Protein AF-A0A6V7KEW7-F1 (afdb_monomer)

Solvent-accessible surface area (backbone atoms only — not comparable to full-atom values): 5329 Å² total; per-residue (Å²): 106,68,68,58,53,52,52,57,56,64,44,57,50,48,50,59,61,54,38,50,72,78,59,67,64,99,61,86,77,81,86,58,68,89,68,96,73,89,77,92,60,63,62,80,86,39,41,69,60,54,50,51,51,49,65,68,54,60,54,52,63,54,51,50,52,55,50,51,54,51,51,51,51,52,53,53,51,52,52,53,53,50,64,74,74,106

Structure (mmCIF, N/CA/C/O backbone):
data_AF-A0A6V7KEW7-F1
#
_entry.id   AF-A0A6V7KEW7-F1
#
loop_
_atom_site.group_PDB
_atom_site.id
_atom_site.type_symbol
_atom_site.label_atom_id
_atom_site.label_alt_id
_atom_site.label_comp_id
_atom_site.label_asym_id
_atom_site.label_entity_id
_atom_site.label_seq_id
_atom_site.pdbx_PDB_ins_code
_atom_site.Cartn_x
_atom_site.Cartn_y
_atom_site.Cartn_z
_atom_site.occupancy
_atom_site.B_iso_or_equiv
_atom_site.auth_seq_id
_atom_site.auth_comp_id
_atom_site.auth_asym_id
_atom_site.auth_atom_id
_atom_site.pdbx_PDB_model_num
ATOM 1 N N . TYR A 1 1 ? 0.977 -8.770 -8.715 1.00 90.50 1 TYR A N 1
ATOM 2 C CA . TYR A 1 1 ? 1.527 -9.019 -7.366 1.00 90.50 1 TYR A CA 1
ATOM 3 C C . TYR A 1 1 ? 1.186 -7.882 -6.407 1.00 90.50 1 TYR A C 1
ATOM 5 O O . TYR A 1 1 ? 0.401 -8.131 -5.505 1.00 90.50 1 TYR A O 1
ATOM 13 N N . ILE A 1 2 ? 1.653 -6.649 -6.653 1.00 95.06 2 ILE A N 1
ATOM 14 C CA . ILE A 1 2 ? 1.463 -5.492 -5.750 1.00 95.06 2 ILE A CA 1
ATOM 15 C C . ILE A 1 2 ? -0.011 -5.269 -5.362 1.00 95.06 2 ILE A C 1
ATOM 17 O O . ILE A 1 2 ? -0.340 -5.245 -4.182 1.00 95.06 2 ILE A O 1
ATOM 21 N N . TYR A 1 3 ? -0.933 -5.207 -6.330 1.00 95.12 3 TYR A N 1
ATOM 22 C CA . TYR A 1 3 ? -2.358 -5.031 -6.009 1.00 95.12 3 TYR A CA 1
ATOM 23 C C . TYR A 1 3 ? -2.956 -6.195 -5.208 1.00 95.12 3 TYR A C 1
ATOM 25 O O . TYR A 1 3 ? -3.766 -5.971 -4.314 1.00 95.12 3 TYR A O 1
ATOM 33 N N . ALA A 1 4 ? -2.536 -7.433 -5.481 1.00 95.62 4 ALA A N 1
ATOM 34 C CA . ALA A 1 4 ? -3.021 -8.597 -4.742 1.00 95.62 4 ALA A CA 1
ATOM 35 C C . ALA A 1 4 ? -2.560 -8.553 -3.278 1.00 95.62 4 ALA A C 1
ATOM 37 O O . ALA A 1 4 ? -3.357 -8.796 -2.375 1.00 95.62 4 ALA A O 1
ATOM 38 N N . THR A 1 5 ? -1.301 -8.178 -3.026 1.00 95.12 5 THR A N 1
ATOM 39 C CA . THR A 1 5 ? -0.791 -8.008 -1.659 1.00 95.12 5 THR A CA 1
ATOM 40 C C . THR A 1 5 ? -1.475 -6.854 -0.937 1.00 95.12 5 THR A C 1
ATOM 42 O O . THR A 1 5 ? -1.820 -7.000 0.232 1.00 95.12 5 THR A O 1
ATOM 45 N N . THR A 1 6 ? -1.758 -5.745 -1.628 1.00 95.50 6 THR A N 1
ATOM 46 C CA . THR A 1 6 ? -2.519 -4.622 -1.063 1.00 95.50 6 THR A CA 1
ATOM 47 C C . THR A 1 6 ? -3.936 -5.036 -0.659 1.00 95.50 6 THR A C 1
ATOM 49 O O . THR A 1 6 ? -4.366 -4.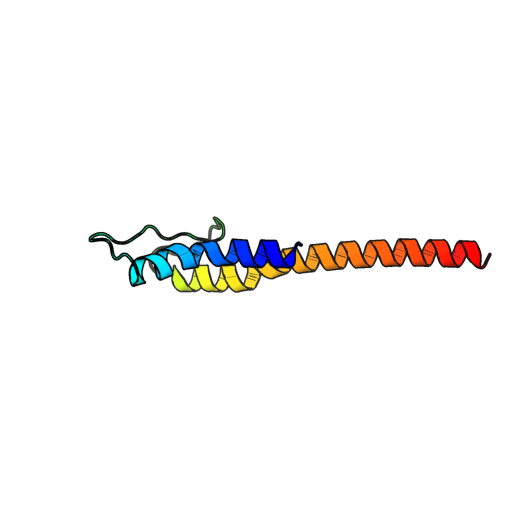709 0.444 1.00 95.50 6 THR A O 1
ATOM 52 N N . VAL A 1 7 ? -4.640 -5.811 -1.491 1.00 94.75 7 VAL A N 1
ATOM 53 C CA . VAL A 1 7 ? -5.984 -6.325 -1.166 1.00 94.75 7 VAL A CA 1
ATOM 54 C C . VAL A 1 7 ? -5.943 -7.286 0.024 1.00 94.75 7 VAL A C 1
ATOM 56 O O . VAL A 1 7 ? -6.762 -7.167 0.932 1.00 94.75 7 VAL A O 1
ATOM 59 N N . MET A 1 8 ? -4.975 -8.207 0.066 1.00 94.38 8 MET A N 1
ATOM 60 C CA . MET A 1 8 ? -4.817 -9.117 1.207 1.00 94.38 8 MET A CA 1
ATOM 61 C C . MET A 1 8 ? -4.545 -8.354 2.509 1.00 94.38 8 MET A C 1
ATOM 63 O O . MET A 1 8 ? -5.147 -8.655 3.537 1.00 94.38 8 MET A O 1
ATOM 67 N N . TYR A 1 9 ? -3.694 -7.329 2.459 1.00 93.69 9 TYR A N 1
ATOM 68 C CA . TYR A 1 9 ? -3.402 -6.462 3.598 1.00 93.69 9 TYR A CA 1
ATOM 69 C C . TYR A 1 9 ? -4.640 -5.683 4.073 1.00 93.69 9 TYR A C 1
ATOM 71 O O . TYR A 1 9 ? -4.916 -5.624 5.273 1.00 93.69 9 TYR A O 1
ATOM 79 N N . MET A 1 10 ? -5.453 -5.177 3.143 1.00 94.19 10 MET A N 1
ATOM 80 C CA . MET A 1 10 ? -6.748 -4.562 3.450 1.00 94.19 10 MET A CA 1
ATOM 81 C C . MET A 1 10 ? -7.752 -5.533 4.075 1.00 94.19 10 MET A C 1
ATOM 83 O O . MET A 1 10 ? -8.631 -5.103 4.808 1.00 94.19 10 MET A O 1
ATOM 87 N N . GLY A 1 11 ? -7.620 -6.841 3.872 1.00 92.38 11 GLY A N 1
ATOM 88 C CA . GLY A 1 11 ? -8.478 -7.825 4.535 1.00 92.38 11 GLY A CA 1
ATOM 89 C C . GLY A 1 11 ? -8.282 -7.905 6.056 1.00 92.38 11 GLY A C 1
ATOM 90 O O . GLY A 1 11 ? -9.177 -8.376 6.759 1.00 92.38 11 GLY A O 1
ATOM 91 N N . THR A 1 12 ? -7.150 -7.433 6.590 1.00 92.06 12 THR A N 1
ATOM 92 C CA . THR A 1 12 ? -6.779 -7.632 8.004 1.00 92.06 12 THR A CA 1
ATOM 93 C C . THR A 1 12 ? -7.803 -7.090 9.018 1.00 92.06 12 THR A C 1
ATOM 95 O O . THR A 1 12 ? -8.151 -7.838 9.935 1.00 92.06 12 THR A O 1
ATOM 98 N N . PRO A 1 13 ? -8.403 -5.889 8.863 1.00 90.38 13 PRO A N 1
ATOM 99 C CA . PRO A 1 13 ? -9.407 -5.380 9.800 1.00 90.38 13 PRO A CA 1
ATOM 100 C C . PRO A 1 13 ? -10.782 -6.044 9.648 1.00 90.38 13 PRO A C 1
ATOM 102 O O . PRO A 1 13 ? -11.634 -5.900 10.527 1.00 90.38 13 PRO A O 1
ATOM 105 N N . MET A 1 14 ? -11.033 -6.756 8.541 1.00 87.56 14 MET A N 1
ATOM 106 C CA . MET A 1 14 ? -12.271 -7.519 8.347 1.00 87.56 14 MET A CA 1
ATOM 107 C C . MET A 1 14 ? -12.256 -8.859 9.080 1.00 87.56 14 MET A C 1
ATOM 109 O O . MET A 1 14 ? -13.319 -9.327 9.479 1.00 87.56 14 MET A O 1
ATOM 113 N N . VAL A 1 15 ? -11.079 -9.447 9.316 1.00 89.31 15 VAL A N 1
ATOM 114 C CA . VAL A 1 15 ? -10.928 -10.724 10.035 1.00 89.31 15 VAL A CA 1
ATOM 115 C C . VAL A 1 15 ? -11.688 -10.752 11.370 1.00 89.31 15 VAL A C 1
ATOM 117 O O . VAL A 1 15 ? -12.494 -11.666 11.542 1.00 89.31 15 VAL A O 1
ATOM 120 N N . PRO A 1 16 ? -11.526 -9.786 12.301 1.00 88.12 16 PRO A N 1
ATOM 121 C CA . PRO A 1 16 ? -12.267 -9.812 13.561 1.00 88.12 16 PRO A CA 1
ATOM 122 C C . PRO A 1 16 ? -13.780 -9.680 13.351 1.00 88.12 16 PRO A C 1
ATOM 124 O O . PRO A 1 16 ? -14.525 -10.397 14.002 1.00 88.12 16 PRO A O 1
ATOM 127 N N . LYS A 1 17 ? -14.239 -8.861 12.391 1.00 84.06 17 LYS A N 1
ATOM 128 C CA . LYS A 1 17 ? -15.676 -8.690 12.093 1.00 84.06 17 LYS A CA 1
ATOM 129 C C . LYS A 1 17 ? -16.318 -9.971 11.558 1.00 84.06 17 LYS A C 1
ATOM 131 O O . LYS A 1 17 ? -17.426 -10.323 11.946 1.00 84.06 17 LYS A O 1
ATOM 136 N N . ILE A 1 18 ? -15.615 -10.667 10.667 1.00 87.69 18 ILE A N 1
ATOM 137 C CA . ILE A 1 18 ? -16.036 -11.967 10.136 1.00 87.69 18 ILE A CA 1
ATOM 138 C C . ILE A 1 18 ? -16.081 -12.988 11.274 1.00 87.69 18 ILE A C 1
ATOM 140 O O . ILE A 1 18 ? -17.045 -13.737 11.416 1.00 87.69 18 ILE A O 1
ATOM 144 N N . LEU A 1 19 ? -15.049 -12.999 12.112 1.00 87.69 19 LEU A N 1
ATOM 145 C CA . LEU A 1 19 ? -14.935 -13.958 13.196 1.00 87.69 19 LEU A CA 1
ATOM 146 C C . LEU A 1 19 ? -15.950 -13.702 14.316 1.00 87.69 19 LEU A C 1
ATOM 148 O O . LEU A 1 19 ? -16.401 -14.663 14.919 1.00 87.69 19 LEU A O 1
ATOM 152 N N . ASP A 1 20 ? -16.374 -12.461 14.546 1.00 87.69 20 ASP A N 1
ATOM 153 C CA . ASP A 1 20 ? -17.465 -12.140 15.475 1.00 87.69 20 ASP A CA 1
ATOM 154 C C . ASP A 1 20 ? -18.823 -12.667 14.981 1.00 87.69 20 ASP A C 1
ATOM 156 O O . ASP A 1 20 ? -19.686 -12.995 15.792 1.00 87.69 20 ASP A O 1
ATOM 160 N N . HIS A 1 21 ? -19.006 -12.807 13.664 1.00 85.94 21 HIS A N 1
ATOM 161 C CA . HIS A 1 21 ? -20.215 -13.395 13.088 1.00 85.94 21 HIS A CA 1
ATOM 162 C C . HIS A 1 21 ? -20.242 -14.926 13.209 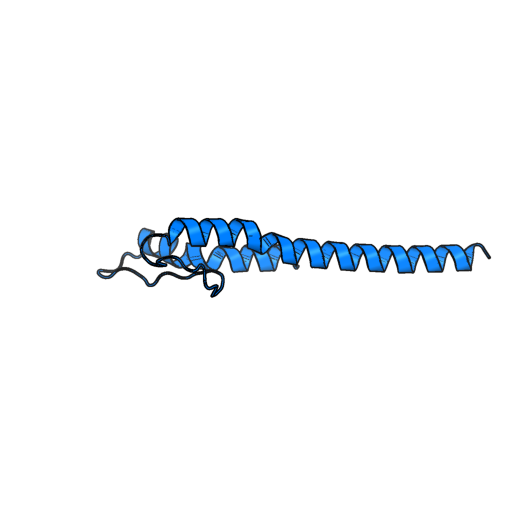1.00 85.94 21 HIS A C 1
ATOM 164 O O . HIS A 1 21 ? -21.278 -15.501 13.536 1.00 85.94 21 HIS A O 1
ATOM 170 N N . PHE A 1 22 ? -19.112 -15.591 12.950 1.00 92.31 22 PHE A N 1
ATOM 171 C CA . PHE A 1 22 ? -19.031 -17.058 12.948 1.00 92.31 22 PHE A CA 1
ATOM 172 C C . PHE A 1 22 ? -18.676 -17.669 14.311 1.00 92.31 22 PHE A C 1
ATOM 174 O O . PHE A 1 22 ? -19.101 -18.781 14.615 1.00 92.31 22 PHE A O 1
ATOM 181 N N . LEU A 1 23 ? -17.877 -16.971 15.118 1.00 90.62 23 LEU A N 1
ATOM 182 C CA . LEU A 1 23 ? -17.356 -17.427 16.406 1.00 90.62 23 LEU A CA 1
ATOM 183 C C . LEU A 1 23 ? -17.372 -16.273 17.432 1.00 90.62 23 LEU A C 1
ATOM 185 O O . LEU A 1 23 ? -16.310 -15.720 17.770 1.00 90.62 23 LEU A O 1
ATOM 189 N N . PRO A 1 24 ? -18.569 -15.896 17.921 1.00 87.88 24 PRO A N 1
ATOM 190 C CA . PRO A 1 24 ? -18.718 -14.809 18.877 1.00 87.88 24 PRO A CA 1
ATOM 191 C C . PRO A 1 24 ? -18.010 -15.140 20.197 1.00 87.88 24 PRO A C 1
ATOM 193 O O . PRO A 1 24 ? -18.098 -16.255 20.714 1.00 87.88 24 PRO A O 1
ATOM 196 N N . LEU A 1 25 ? -17.299 -14.156 20.744 1.00 88.50 25 LEU A N 1
ATOM 197 C CA . LEU A 1 25 ? -16.695 -14.206 22.076 1.00 88.50 25 LEU A CA 1
ATOM 198 C C . LEU A 1 25 ? -17.588 -13.472 23.081 1.00 88.50 25 LEU A C 1
ATOM 200 O O . LEU A 1 25 ? -18.350 -12.584 22.710 1.00 88.50 25 LEU A O 1
ATOM 204 N N . ASN A 1 26 ? -17.451 -13.812 24.365 1.00 87.62 26 ASN A N 1
ATOM 205 C CA . ASN A 1 26 ? -18.110 -13.080 25.454 1.00 87.6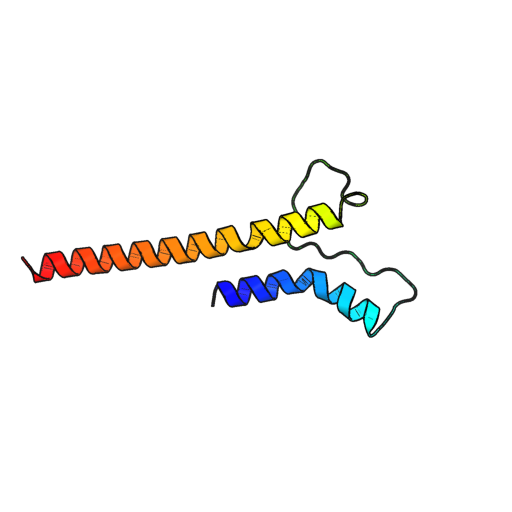2 26 ASN A CA 1
ATOM 206 C C . ASN A 1 26 ? -17.544 -11.658 25.643 1.00 87.62 26 ASN A C 1
ATOM 208 O O . ASN A 1 26 ? -18.206 -10.800 26.210 1.00 87.62 26 ASN A O 1
ATOM 212 N N . GLU A 1 27 ? -16.325 -11.421 25.154 1.00 85.44 27 GLU A N 1
ATOM 213 C CA . GLU A 1 27 ? -15.621 -10.139 25.206 1.00 85.44 27 GLU A CA 1
ATOM 214 C C . GLU A 1 27 ? -15.420 -9.583 23.791 1.00 85.44 27 GLU A C 1
ATOM 216 O O . GLU A 1 27 ? -15.249 -10.341 22.831 1.00 85.44 27 GLU A O 1
ATOM 221 N N . SER A 1 28 ? -15.386 -8.255 23.654 1.00 82.12 28 SER A N 1
ATOM 222 C CA . SER A 1 28 ? -15.150 -7.597 22.365 1.00 82.12 28 SER A CA 1
ATOM 223 C C . SER A 1 28 ? -13.730 -7.862 21.850 1.00 82.12 28 SER A C 1
ATOM 225 O O . SER A 1 28 ? -12.760 -7.652 22.584 1.00 82.12 28 SER A O 1
ATOM 227 N N . ARG A 1 29 ? -13.576 -8.256 20.577 1.00 85.00 29 ARG A N 1
ATOM 228 C CA . ARG A 1 29 ? -12.245 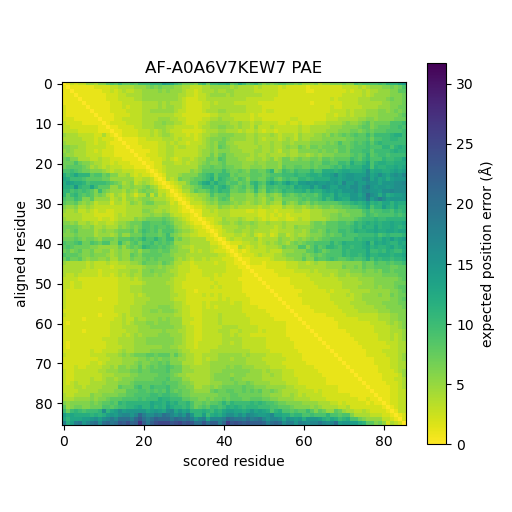-8.427 19.971 1.00 85.00 29 ARG A CA 1
ATOM 229 C C . ARG A 1 29 ? -11.493 -7.095 19.854 1.00 85.00 29 ARG A C 1
ATOM 231 O O . ARG A 1 29 ? -12.110 -6.061 19.580 1.00 85.00 29 ARG A O 1
ATOM 238 N N . PRO A 1 30 ? -10.151 -7.110 19.984 1.00 83.00 30 PRO A N 1
ATOM 239 C CA . PRO A 1 30 ? -9.344 -5.922 19.753 1.00 83.00 30 PRO A CA 1
ATOM 240 C C . PRO A 1 30 ? -9.506 -5.431 18.314 1.00 83.00 30 PRO A C 1
ATOM 242 O O . PRO A 1 30 ? -9.604 -6.206 17.360 1.00 83.00 30 PRO A O 1
ATOM 245 N N . THR A 1 31 ? -9.520 -4.110 18.163 1.00 81.94 31 THR A N 1
ATOM 246 C CA . THR A 1 31 ? -9.585 -3.478 16.847 1.00 81.94 31 THR A CA 1
ATOM 247 C C . THR A 1 31 ? -8.244 -3.595 16.155 1.00 81.94 31 THR A C 1
ATOM 249 O O . THR A 1 31 ? -7.240 -3.130 16.686 1.00 81.94 31 THR A O 1
ATOM 252 N N . ILE A 1 32 ? -8.248 -4.134 14.942 1.00 87.12 32 ILE A N 1
ATOM 253 C CA . ILE A 1 32 ? -7.076 -4.136 14.074 1.00 87.12 32 ILE A CA 1
ATOM 254 C C . ILE A 1 32 ? -7.202 -2.941 13.129 1.00 87.12 32 ILE A C 1
ATOM 256 O O . ILE A 1 32 ? -8.182 -2.837 12.393 1.00 87.12 32 ILE A O 1
ATOM 260 N N . PHE A 1 33 ? -6.238 -2.027 13.174 1.00 88.56 33 PHE A N 1
ATOM 261 C CA . PHE A 1 33 ? -6.083 -0.974 12.170 1.00 88.56 33 PHE A CA 1
ATOM 262 C C . PHE A 1 33 ? -5.128 -1.458 11.077 1.00 88.56 33 PHE A C 1
ATOM 264 O O . PHE A 1 33 ? -4.290 -2.318 11.332 1.00 88.56 33 PHE A O 1
ATOM 271 N N . LEU A 1 34 ? -5.249 -0.906 9.866 1.00 90.56 34 LEU A N 1
ATOM 272 C CA . LEU A 1 34 ? -4.323 -1.215 8.772 1.00 90.56 34 LEU A CA 1
ATOM 273 C C . LEU A 1 34 ? -2.885 -0.859 9.172 1.00 90.56 34 LEU A C 1
ATOM 275 O O . LEU A 1 34 ? -1.998 -1.709 9.162 1.00 90.56 34 LEU A O 1
ATOM 279 N N . TYR A 1 35 ? -2.673 0.391 9.567 1.00 88.50 35 TYR A N 1
ATOM 280 C CA . TYR A 1 35 ? -1.386 0.921 9.993 1.00 88.50 35 TYR A CA 1
ATOM 281 C C . TYR A 1 35 ? -1.573 1.844 11.195 1.00 88.50 35 TYR A C 1
ATOM 283 O O . TYR A 1 35 ? -2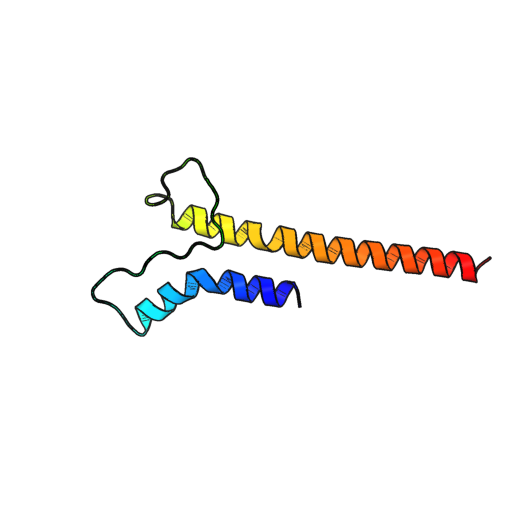.646 2.419 11.407 1.00 88.50 35 TYR A O 1
ATOM 291 N N . GLU A 1 36 ? -0.517 2.003 11.985 1.00 86.12 36 GLU A N 1
ATOM 292 C CA . GLU A 1 36 ? -0.506 2.974 13.069 1.00 86.12 36 GLU A CA 1
ATOM 293 C C . GLU A 1 36 ? -0.215 4.367 12.509 1.00 86.12 36 GLU A C 1
ATOM 295 O O . GLU A 1 36 ? 0.882 4.648 12.036 1.00 86.12 36 GLU A O 1
ATOM 300 N N . ALA A 1 37 ? -1.213 5.249 12.560 1.00 85.81 37 ALA A N 1
ATOM 301 C CA . ALA A 1 37 ? -1.051 6.666 12.258 1.00 85.81 37 ALA A CA 1
ATOM 302 C C . ALA A 1 37 ? -1.696 7.521 13.349 1.00 85.81 37 ALA A C 1
ATOM 304 O O . ALA A 1 37 ? -2.722 7.151 13.925 1.00 85.81 37 ALA A O 1
ATOM 305 N N . GLU A 1 38 ? -1.067 8.648 13.661 1.00 87.44 38 GLU A N 1
ATOM 306 C CA . GLU A 1 38 ? -1.565 9.616 14.628 1.00 87.44 38 GLU A CA 1
ATOM 307 C C . GLU A 1 38 ? -2.504 10.603 13.928 1.00 87.44 38 GLU A C 1
ATOM 309 O O . GLU A 1 38 ? -2.075 11.442 13.143 1.00 87.44 38 GLU A O 1
ATOM 314 N N . TYR A 1 39 ? -3.806 10.479 14.195 1.00 84.06 39 TYR A N 1
ATOM 315 C CA . TYR A 1 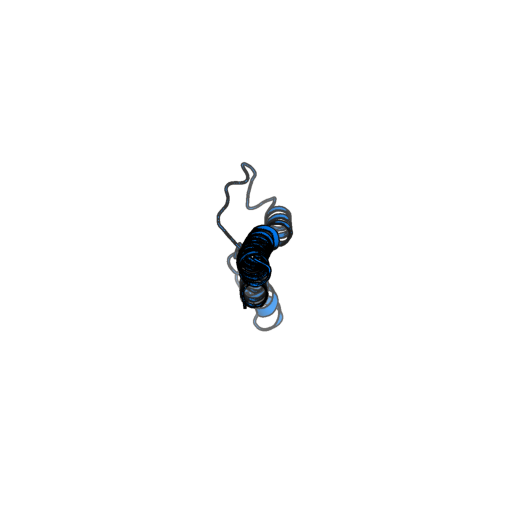39 ? -4.835 11.324 13.578 1.00 84.06 39 TYR A CA 1
ATOM 316 C C . TYR A 1 39 ? -5.167 12.584 14.392 1.00 84.06 39 TYR A C 1
ATOM 318 O O . TYR A 1 39 ? -6.063 13.323 14.000 1.00 84.06 39 TYR A O 1
ATOM 326 N N . LEU A 1 40 ? -4.487 12.824 15.524 1.00 90.06 40 LEU A N 1
ATOM 327 C CA . LEU A 1 40 ? -4.766 13.929 16.463 1.00 90.06 40 LEU A CA 1
ATOM 328 C C . LEU A 1 40 ? -6.246 14.026 16.904 1.00 90.06 40 LEU A C 1
ATOM 330 O O . LEU A 1 40 ? -6.716 15.075 17.336 1.00 90.06 40 LEU A O 1
ATOM 334 N N . VAL A 1 41 ? -6.981 12.917 16.805 1.00 89.44 41 VAL A N 1
ATOM 335 C CA . VAL A 1 41 ? -8.375 12.752 17.236 1.00 89.44 41 VAL A CA 1
ATOM 336 C C . VAL A 1 41 ? -8.480 11.525 18.134 1.00 89.44 41 VAL A C 1
ATOM 338 O O . VAL A 1 41 ? -7.622 10.638 18.093 1.00 89.44 41 VAL A O 1
ATOM 341 N N . ASP A 1 42 ? -9.547 11.454 18.930 1.00 89.44 42 ASP A N 1
ATOM 342 C CA . ASP A 1 42 ? -9.820 10.278 19.754 1.00 89.44 42 ASP A CA 1
ATOM 343 C C . ASP A 1 42 ? -10.039 9.036 18.872 1.00 89.44 42 ASP A C 1
ATOM 345 O O . ASP A 1 42 ? -11.003 8.936 18.105 1.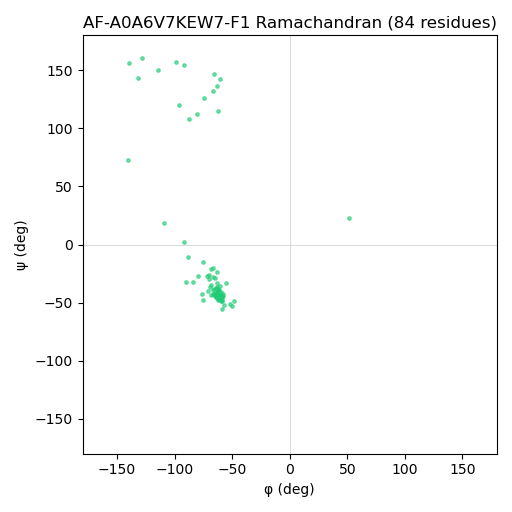00 89.44 42 ASP A O 1
ATOM 349 N N . ARG A 1 43 ? -9.131 8.063 18.994 1.00 84.06 43 ARG A N 1
ATOM 350 C CA . ARG A 1 43 ? -9.171 6.815 18.224 1.00 84.06 43 ARG A CA 1
ATOM 351 C C . ARG A 1 43 ? -10.380 5.954 18.561 1.00 84.06 43 ARG A C 1
ATOM 353 O O . ARG A 1 43 ? -10.813 5.185 17.706 1.00 84.06 43 ARG A O 1
ATOM 360 N N . VAL A 1 44 ? -10.899 6.047 19.785 1.00 84.88 44 VAL A N 1
ATOM 361 C CA . VAL A 1 44 ? -12.032 5.232 20.231 1.00 84.88 44 VAL A CA 1
ATOM 362 C C . VAL A 1 44 ? -13.318 5.768 19.617 1.00 84.88 44 VAL A C 1
ATOM 364 O O . VAL A 1 44 ? -14.068 5.003 19.013 1.00 84.88 44 VAL A O 1
ATOM 367 N N . ALA A 1 45 ? -13.531 7.084 19.687 1.00 89.94 45 ALA A N 1
ATOM 368 C CA . ALA A 1 45 ? -14.716 7.731 19.131 1.00 89.94 45 ALA A CA 1
ATOM 369 C C . ALA A 1 45 ? -14.758 7.710 17.590 1.00 89.94 45 ALA A C 1
ATOM 371 O O . ALA A 1 45 ? -15.831 7.572 17.007 1.00 89.94 45 ALA A O 1
ATOM 372 N N . TYR A 1 46 ? -13.604 7.813 16.918 1.00 89.75 46 TYR A N 1
ATOM 373 C CA . TYR A 1 46 ? -13.520 7.951 15.455 1.00 89.75 46 TYR A CA 1
ATOM 374 C C . TYR A 1 46 ? -12.974 6.713 14.734 1.00 89.75 46 TYR A C 1
ATOM 376 O O . TYR A 1 46 ? -12.561 6.802 13.577 1.00 89.75 46 TYR A O 1
ATOM 384 N N . LYS A 1 47 ? -12.993 5.544 15.380 1.00 88.62 47 LYS A N 1
ATOM 385 C CA . LYS A 1 47 ? -12.449 4.290 14.839 1.00 88.62 47 LYS A CA 1
ATOM 386 C C . LYS A 1 47 ? -12.906 3.987 13.407 1.00 88.62 47 LYS A C 1
ATOM 388 O O . LYS A 1 47 ? -12.069 3.671 12.564 1.00 88.62 47 LYS A O 1
ATOM 393 N N . ASP A 1 48 ? -14.205 4.076 13.128 1.00 88.25 48 ASP A N 1
ATOM 394 C CA . ASP A 1 48 ? -14.749 3.728 11.808 1.00 88.25 48 ASP A CA 1
ATOM 395 C C . ASP A 1 48 ? -14.325 4.728 10.724 1.00 88.25 48 ASP A C 1
ATOM 397 O O . ASP A 1 48 ? -14.010 4.326 9.605 1.00 88.25 48 ASP A O 1
ATOM 401 N N . TRP A 1 49 ? -14.235 6.016 11.069 1.00 91.62 49 TRP A N 1
ATOM 402 C CA . TRP A 1 49 ? -13.755 7.067 10.168 1.00 91.62 49 TRP A CA 1
ATOM 403 C C . TRP A 1 49 ? -12.268 6.928 9.862 1.00 91.62 49 TRP A C 1
ATOM 405 O O . TRP A 1 49 ? -11.865 7.035 8.704 1.00 91.62 49 TRP A O 1
ATOM 415 N N . ILE A 1 50 ? -11.461 6.641 10.886 1.00 92.75 50 ILE A N 1
ATOM 416 C CA . ILE A 1 50 ? -10.030 6.364 10.737 1.00 92.75 50 ILE A CA 1
ATOM 417 C C . ILE A 1 50 ? -9.842 5.158 9.820 1.00 92.75 50 ILE A C 1
ATOM 419 O O . ILE A 1 50 ? -9.083 5.226 8.858 1.00 92.75 50 ILE A O 1
ATOM 423 N N . LEU A 1 51 ? -10.584 4.077 10.066 1.00 91.44 51 LEU A N 1
ATOM 424 C CA . LEU A 1 51 ? -10.489 2.862 9.270 1.00 91.44 51 LEU A CA 1
ATOM 425 C C . LEU A 1 51 ? -10.908 3.099 7.810 1.00 91.44 51 LEU A C 1
ATOM 427 O O . LEU A 1 51 ? -10.211 2.653 6.900 1.00 91.44 51 LEU A O 1
ATOM 431 N N . LEU A 1 52 ? -12.005 3.827 7.574 1.00 92.06 52 LEU A N 1
ATOM 432 C CA . LEU A 1 52 ? -12.460 4.207 6.233 1.00 92.06 52 LEU A CA 1
ATOM 433 C C . LEU A 1 52 ? -11.398 5.023 5.491 1.00 92.06 52 LEU A C 1
ATOM 435 O O . LEU A 1 52 ? -11.068 4.717 4.346 1.00 92.06 52 LEU A O 1
ATOM 439 N N . HIS A 1 53 ? -10.837 6.038 6.148 1.00 94.12 53 HIS A N 1
ATOM 440 C CA . HIS A 1 53 ? -9.757 6.831 5.581 1.00 94.12 53 HIS A CA 1
ATOM 441 C C . HIS A 1 53 ? -8.546 5.948 5.244 1.00 94.12 53 HIS A C 1
ATOM 443 O O . HIS A 1 53 ? -8.008 6.048 4.141 1.00 94.12 53 HIS A O 1
ATOM 449 N N . SER A 1 54 ? -8.148 5.038 6.138 1.00 93.38 54 SER A N 1
ATOM 450 C CA . SER A 1 54 ? -7.042 4.116 5.875 1.00 93.38 54 SER A CA 1
ATOM 451 C C . SER A 1 54 ? -7.304 3.238 4.652 1.00 93.38 54 SER A C 1
ATOM 453 O O . SER A 1 54 ? -6.405 3.068 3.830 1.00 93.38 54 SER A O 1
ATOM 455 N N . TYR A 1 55 ? -8.526 2.734 4.461 1.00 93.94 55 TYR A N 1
ATOM 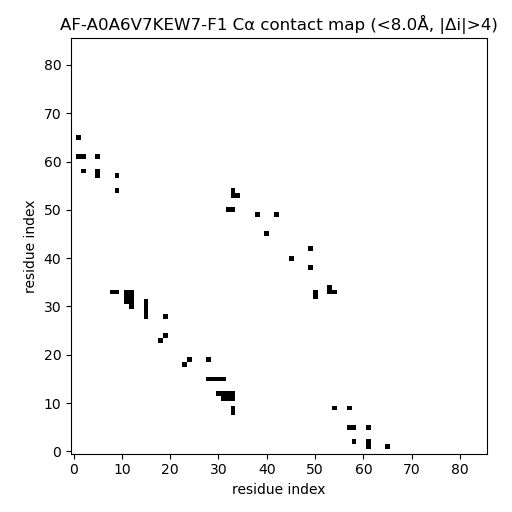456 C CA . TYR A 1 55 ? -8.887 1.970 3.262 1.00 93.94 55 TYR A CA 1
ATOM 457 C C . TYR A 1 55 ? -8.773 2.779 1.972 1.00 93.94 55 TYR A C 1
ATOM 459 O O . TYR A 1 55 ? -8.336 2.241 0.958 1.00 93.94 55 TYR A O 1
ATOM 467 N N . ILE A 1 56 ? -9.146 4.059 2.006 1.00 94.75 56 ILE A N 1
ATOM 468 C CA . ILE A 1 56 ? -9.094 4.935 0.832 1.00 94.75 56 ILE A CA 1
ATOM 469 C C . ILE A 1 56 ? -7.649 5.278 0.468 1.00 94.75 56 ILE A C 1
ATOM 471 O O . ILE A 1 56 ? -7.328 5.308 -0.714 1.00 94.75 56 ILE A O 1
ATOM 475 N N . ILE A 1 57 ? -6.775 5.522 1.450 1.00 95.38 57 ILE A N 1
ATOM 476 C CA . ILE A 1 57 ? -5.400 5.990 1.205 1.00 95.38 57 ILE A CA 1
ATOM 477 C C . ILE A 1 57 ? -4.420 4.847 0.902 1.00 95.38 57 ILE A C 1
ATOM 479 O O . ILE A 1 57 ? -3.513 5.017 0.091 1.00 95.38 57 ILE A O 1
ATOM 483 N N . THR A 1 58 ? -4.612 3.657 1.474 1.00 95.12 58 THR A N 1
ATOM 484 C CA . THR A 1 58 ? -3.703 2.505 1.283 1.00 95.12 58 THR A CA 1
ATOM 485 C C . THR A 1 58 ? -3.442 2.080 -0.186 1.00 95.12 58 THR A C 1
ATOM 487 O O . THR A 1 58 ? -2.321 1.656 -0.472 1.00 95.12 58 THR A O 1
ATOM 490 N N . PRO A 1 59 ? -4.375 2.182 -1.159 1.00 96.06 59 PRO A N 1
ATOM 491 C CA . PRO A 1 59 ? -4.107 1.848 -2.560 1.00 96.06 59 PRO A CA 1
ATOM 492 C C . PRO A 1 59 ? -3.167 2.835 -3.270 1.00 96.06 59 PRO A C 1
ATOM 494 O O . PRO A 1 59 ? -2.494 2.451 -4.222 1.00 96.06 59 PRO A O 1
ATOM 497 N N . PHE A 1 60 ? -3.099 4.096 -2.833 1.00 96.88 60 PHE A N 1
ATOM 498 C CA . PHE A 1 60 ? -2.302 5.135 -3.496 1.00 96.88 60 PHE A CA 1
ATOM 499 C C . PHE A 1 60 ? -0.810 4.789 -3.621 1.00 96.88 60 PHE A C 1
ATOM 501 O O . PHE A 1 60 ? -0.303 4.836 -4.742 1.00 96.88 60 PHE A O 1
ATOM 508 N N . PRO A 1 61 ? -0.089 4.406 -2.548 1.00 95.50 61 PRO A N 1
ATOM 509 C CA . PRO A 1 61 ? 1.320 4.037 -2.665 1.00 95.50 61 PRO A CA 1
ATOM 510 C C . PRO A 1 61 ? 1.540 2.839 -3.598 1.00 95.50 61 PRO A C 1
ATOM 512 O O . PRO A 1 61 ? 2.504 2.833 -4.356 1.00 95.50 61 PRO A O 1
ATOM 515 N N . ALA A 1 62 ? 0.627 1.862 -3.614 1.00 95.94 62 ALA A N 1
ATOM 516 C CA . ALA A 1 62 ? 0.700 0.731 -4.538 1.00 95.94 62 ALA A CA 1
ATOM 517 C C . ALA A 1 62 ? 0.605 1.183 -6.006 1.00 95.94 62 ALA A C 1
ATOM 519 O O . ALA A 1 62 ? 1.411 0.761 -6.836 1.00 95.94 62 ALA A O 1
ATOM 520 N N . THR A 1 63 ? -0.332 2.083 -6.314 1.00 97.00 63 THR A N 1
ATOM 521 C CA . THR A 1 63 ? -0.476 2.673 -7.652 1.00 97.00 63 THR A CA 1
ATOM 522 C C . THR A 1 63 ? 0.752 3.487 -8.046 1.00 97.00 63 THR A C 1
ATOM 524 O O . THR A 1 63 ? 1.202 3.387 -9.184 1.00 97.00 63 THR A O 1
ATOM 527 N N . ILE A 1 64 ? 1.321 4.260 -7.115 1.00 97.94 64 ILE A N 1
ATOM 528 C CA . ILE A 1 64 ? 2.539 5.045 -7.358 1.00 97.94 64 ILE A CA 1
ATOM 529 C C . ILE A 1 64 ? 3.693 4.119 -7.752 1.00 97.94 64 ILE A C 1
ATOM 531 O O . ILE A 1 64 ? 4.324 4.363 -8.774 1.00 97.94 64 ILE A O 1
ATOM 535 N N . VAL A 1 65 ? 3.932 3.033 -7.010 1.00 97.31 65 VAL A N 1
ATOM 536 C CA . VAL A 1 65 ? 5.003 2.072 -7.336 1.00 97.31 65 VAL A CA 1
ATOM 537 C C . VAL A 1 65 ? 4.805 1.478 -8.733 1.00 97.31 65 VAL A C 1
ATOM 539 O O . VAL A 1 65 ? 5.718 1.521 -9.551 1.00 97.31 65 VAL A O 1
ATOM 542 N N . VAL A 1 66 ? 3.595 1.006 -9.054 1.00 97.50 66 VAL A N 1
ATOM 543 C CA . VAL A 1 66 ? 3.297 0.436 -10.381 1.00 97.50 66 VAL A CA 1
ATOM 544 C C . VAL A 1 66 ? 3.478 1.466 -11.501 1.00 97.50 66 VAL A C 1
ATOM 546 O O . VAL A 1 66 ? 3.981 1.131 -12.576 1.00 97.50 66 VAL A O 1
ATOM 549 N N . ALA A 1 67 ? 3.080 2.718 -11.267 1.00 98.06 67 ALA A N 1
ATOM 550 C CA . ALA A 1 67 ? 3.245 3.796 -12.234 1.00 98.06 67 ALA A CA 1
ATOM 551 C C . ALA A 1 67 ? 4.726 4.124 -12.474 1.00 98.06 67 ALA A C 1
ATOM 553 O O . ALA A 1 67 ? 5.128 4.284 -13.625 1.00 98.06 67 ALA A O 1
ATOM 554 N N . PHE A 1 68 ? 5.538 4.178 -11.415 1.00 98.00 68 PHE A N 1
ATOM 555 C CA . PHE A 1 68 ? 6.980 4.411 -11.518 1.00 98.00 68 PHE A CA 1
ATOM 556 C C . PHE A 1 68 ? 7.698 3.285 -12.268 1.00 98.00 68 PHE A C 1
ATOM 558 O O . PHE A 1 68 ? 8.483 3.576 -13.170 1.00 98.00 68 PHE A O 1
ATOM 565 N N . ASP A 1 69 ? 7.388 2.022 -11.970 1.00 97.06 69 ASP A N 1
ATOM 566 C CA . ASP A 1 69 ? 7.964 0.871 -12.680 1.00 97.06 69 ASP A CA 1
ATOM 567 C C . ASP A 1 69 ? 7.611 0.908 -14.173 1.00 97.06 69 ASP A C 1
ATOM 569 O O . ASP A 1 69 ? 8.467 0.715 -15.039 1.00 97.06 69 ASP A O 1
ATOM 573 N N . SER A 1 70 ? 6.350 1.226 -14.483 1.00 97.25 70 SER A N 1
ATOM 574 C CA . SER A 1 70 ? 5.876 1.350 -15.865 1.00 97.25 70 SER A CA 1
ATOM 575 C C . SER A 1 70 ? 6.570 2.499 -16.597 1.00 97.25 70 SER A C 1
ATOM 577 O O . SER A 1 70 ? 6.968 2.347 -17.751 1.00 97.25 70 SER A O 1
ATOM 579 N N . LEU A 1 71 ? 6.740 3.647 -15.936 1.00 98.25 71 LEU A N 1
ATOM 580 C CA . LEU A 1 71 ? 7.441 4.803 -16.491 1.00 98.25 71 LEU A CA 1
ATOM 581 C C . LEU A 1 71 ? 8.904 4.468 -16.802 1.00 98.25 71 LEU A C 1
ATOM 583 O O . LEU A 1 71 ? 9.390 4.779 -17.888 1.00 98.25 71 LEU A O 1
ATOM 587 N N . TYR A 1 72 ? 9.589 3.805 -15.871 1.00 98.00 72 TYR A N 1
ATOM 588 C CA . TYR A 1 72 ? 10.982 3.404 -16.038 1.00 98.00 72 TYR A CA 1
ATOM 589 C C . TYR A 1 72 ? 11.165 2.438 -17.216 1.00 98.00 72 TYR A C 1
ATOM 591 O O . TYR A 1 72 ? 12.045 2.654 -18.049 1.00 98.00 72 TYR A O 1
ATOM 599 N N . ALA A 1 73 ? 10.301 1.423 -17.333 1.00 97.94 73 ALA A N 1
ATOM 600 C CA . ALA A 1 73 ? 10.320 0.493 -18.461 1.00 97.94 73 ALA A CA 1
ATOM 601 C C . ALA A 1 73 ? 10.125 1.216 -19.805 1.00 97.94 73 ALA A C 1
ATOM 603 O O . ALA A 1 73 ? 10.896 1.004 -20.736 1.00 97.94 73 ALA A O 1
ATOM 604 N N . ASN A 1 74 ? 9.168 2.149 -19.880 1.00 98.12 74 ASN A N 1
ATOM 605 C CA . ASN A 1 74 ? 8.943 2.948 -21.089 1.00 98.12 74 ASN A CA 1
ATOM 606 C C . ASN A 1 74 ? 10.162 3.805 -21.465 1.00 98.12 74 ASN A C 1
ATOM 608 O O . ASN A 1 74 ? 10.480 3.935 -22.645 1.00 98.12 74 ASN A O 1
ATOM 612 N N . PHE A 1 75 ? 10.859 4.393 -20.490 1.00 97.88 75 PHE A N 1
ATOM 613 C CA . PHE A 1 75 ? 12.077 5.158 -20.764 1.00 97.88 75 PHE A CA 1
ATOM 614 C C . PHE A 1 75 ? 13.221 4.281 -21.271 1.00 97.88 75 PHE A C 1
ATOM 616 O O . PHE A 1 75 ? 13.933 4.696 -22.188 1.00 97.88 75 PHE A O 1
ATOM 623 N N . ALA A 1 76 ? 13.381 3.079 -20.716 1.00 97.62 76 ALA A N 1
ATOM 624 C CA . ALA A 1 76 ? 14.361 2.115 -21.202 1.00 97.62 76 ALA A CA 1
ATOM 625 C C . ALA A 1 76 ? 14.061 1.700 -22.653 1.00 97.62 76 ALA A C 1
ATOM 627 O O . ALA A 1 76 ? 14.946 1.777 -23.506 1.00 97.62 76 ALA A O 1
ATOM 628 N N . ASP A 1 77 ? 12.807 1.358 -22.955 1.00 96.75 77 ASP A N 1
ATOM 629 C CA . ASP A 1 77 ? 12.378 0.977 -24.305 1.00 96.75 77 ASP A CA 1
ATOM 630 C C . ASP A 1 77 ? 12.555 2.125 -25.306 1.00 96.75 77 ASP A C 1
ATOM 632 O O . ASP A 1 77 ? 13.069 1.926 -26.407 1.00 96.75 77 ASP A O 1
ATOM 636 N N . HIS A 1 78 ? 12.195 3.350 -24.919 1.00 96.25 78 HIS A N 1
ATOM 637 C CA . HIS A 1 78 ? 12.374 4.533 -25.758 1.00 96.25 78 HIS A CA 1
ATOM 638 C C . HIS A 1 78 ? 13.852 4.787 -26.088 1.00 96.25 78 HIS A C 1
ATOM 640 O O . HIS A 1 78 ? 14.184 5.064 -27.242 1.00 96.25 78 HIS A O 1
ATOM 646 N N . ALA A 1 79 ? 14.753 4.647 -25.109 1.00 96.38 79 ALA A N 1
ATOM 647 C CA . ALA A 1 79 ? 16.189 4.771 -25.343 1.00 96.38 79 ALA A CA 1
ATOM 648 C C . ALA A 1 79 ? 16.698 3.690 -26.314 1.00 96.38 79 ALA A C 1
ATOM 650 O O . ALA A 1 79 ? 17.382 4.020 -27.282 1.00 96.38 79 ALA A O 1
ATOM 651 N N . CYS A 1 80 ? 16.317 2.424 -26.111 1.00 95.38 80 CYS A N 1
ATOM 652 C CA . CYS A 1 80 ? 16.671 1.312 -27.001 1.00 95.38 80 CYS A CA 1
ATOM 653 C C . CYS A 1 80 ? 16.197 1.541 -28.445 1.00 95.38 80 CYS A C 1
ATOM 655 O O . CYS A 1 80 ? 16.962 1.328 -29.384 1.00 95.38 80 CYS A O 1
ATOM 657 N N . CYS A 1 81 ? 14.964 2.017 -28.633 1.00 94.81 81 CYS A N 1
ATOM 658 C CA . CYS A 1 81 ? 14.422 2.338 -29.953 1.00 94.81 81 CYS A CA 1
ATOM 659 C C . CYS A 1 81 ? 15.214 3.445 -30.655 1.00 94.81 81 CYS A C 1
ATOM 661 O O . CYS A 1 81 ? 15.479 3.331 -31.848 1.00 94.81 81 CYS A O 1
ATOM 663 N N . ILE A 1 82 ? 15.632 4.489 -29.931 1.00 96.12 82 ILE A N 1
ATOM 664 C CA . ILE A 1 82 ? 16.483 5.540 -30.504 1.00 96.12 82 ILE A CA 1
ATOM 665 C C . ILE A 1 82 ? 17.815 4.950 -30.978 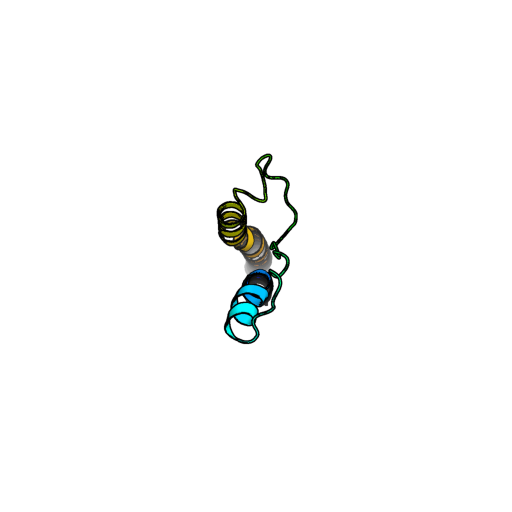1.00 96.12 82 ILE A C 1
ATOM 667 O O . ILE A 1 82 ? 18.213 5.213 -32.109 1.00 96.12 82 ILE A O 1
ATOM 671 N N . PHE A 1 83 ? 18.473 4.112 -30.170 1.00 90.62 83 PHE A N 1
ATOM 672 C CA . PHE A 1 83 ? 19.734 3.472 -30.568 1.00 90.62 83 PHE A CA 1
ATOM 673 C C . PHE A 1 83 ? 19.592 2.544 -31.778 1.00 90.62 83 PHE A C 1
ATOM 675 O O . PHE A 1 83 ? 20.520 2.454 -32.566 1.00 90.62 83 PHE A O 1
ATOM 682 N N . LEU A 1 84 ? 18.455 1.864 -31.944 1.00 91.12 84 LEU A N 1
ATOM 683 C CA . LEU A 1 84 ? 18.197 1.024 -33.121 1.00 91.12 84 LEU A CA 1
ATOM 684 C C . LEU A 1 84 ? 17.942 1.833 -34.400 1.00 91.12 84 LEU A C 1
ATOM 686 O O . LEU A 1 84 ? 18.155 1.321 -35.496 1.00 91.12 84 LEU A O 1
ATOM 690 N N . LEU A 1 85 ? 17.434 3.060 -34.264 1.00 79.19 85 LEU A N 1
ATOM 691 C CA . LEU A 1 85 ? 17.138 3.958 -35.382 1.00 79.19 85 LEU A CA 1
ATOM 692 C C . LEU A 1 85 ? 18.332 4.836 -35.790 1.00 79.19 85 LEU A C 1
ATOM 694 O O . LEU A 1 85 ? 18.244 5.501 -36.824 1.00 79.19 85 LEU A O 1
ATOM 698 N N . THR A 1 86 ? 19.399 4.864 -34.985 1.00 66.50 86 THR A N 1
ATOM 699 C CA . THR A 1 86 ? 20.630 5.631 -35.245 1.00 66.50 86 THR A CA 1
ATOM 700 C C . THR A 1 86 ? 21.687 4.734 -35.874 1.00 66.50 86 THR A C 1
ATOM 702 O O . THR A 1 86 ? 22.311 5.175 -36.864 1.00 66.50 86 THR A O 1
#

Secondary structure (DSSP, 8-state):
-HHHHHHHHHTTTHHHHHHHHHS--SSPPPPPPSS----SS-TTTTHHHHHHHHHHHTHHHHHHHHHHHHHHHHHHHHHHHHHHH-

Foldseek 3Di:
DLVVVLVVLLCVQVVQVVCCVVPNDPDRDDGDASDDDDPVDPCVVCVVVNRVVCNVCSCVVSVVVVVVVVVVVVVVVVVVVVVVVD

Organism: NCBI:txid1563983

Mean predicted aligned error: 5.2 Å

Sequence (86 aa):
YIYATTVMYMGTPMVPKILDHFLPLNESRPTIFLYEAEYLVDRVAYKDWILLHSYIITPFPATIVVAFDSLYANFADHACCIFLLT

Radius of gyration: 20.57 Å; Cα contacts (8 Å, |Δi|>4): 33; chains: 1; bounding box: 41×31×61 Å

pLDDT: mean 91.44, std 5.42, range [66.5, 98.25]